Protein AF-W1WCJ5-F1 (afdb_monomer_lite)

Structure (mmCIF, N/CA/C/O backbone):
data_AF-W1WCJ5-F1
#
_entry.id   AF-W1WCJ5-F1
#
loop_
_atom_site.group_PDB
_atom_site.id
_atom_site.type_symbol
_atom_site.label_atom_id
_atom_site.label_alt_id
_atom_site.label_comp_id
_atom_site.label_asym_id
_atom_site.label_entity_id
_atom_site.label_seq_id
_atom_site.pdbx_PDB_ins_code
_atom_site.Cartn_x
_atom_site.Cartn_y
_atom_site.Cartn_z
_atom_site.occupancy
_atom_site.B_iso_or_equiv
_atom_site.auth_seq_id
_atom_site.auth_comp_id
_atom_site.auth_asym_id
_atom_site.auth_atom_id
_atom_site.pdbx_PDB_model_num
ATOM 1 N N . ASN A 1 1 ? 0.648 -8.656 -5.847 1.00 58.88 1 ASN A N 1
ATOM 2 C CA . ASN A 1 1 ? 1.957 -8.931 -6.466 1.00 58.88 1 ASN A CA 1
ATOM 3 C C . ASN A 1 1 ? 1.865 -8.508 -7.921 1.00 58.88 1 ASN A C 1
ATOM 5 O O . ASN A 1 1 ? 1.278 -9.245 -8.702 1.00 58.88 1 ASN A O 1
ATOM 9 N N . SER A 1 2 ? 2.379 -7.327 -8.270 1.00 72.00 2 SER A N 1
ATOM 10 C CA . SER A 1 2 ? 2.221 -6.733 -9.613 1.00 72.00 2 SER A CA 1
ATOM 11 C C . SER A 1 2 ? 3.246 -7.241 -10.641 1.00 72.00 2 SER A C 1
ATOM 13 O O . SER A 1 2 ? 3.485 -6.606 -11.655 1.00 72.00 2 SER A O 1
ATOM 15 N N . GLY A 1 3 ? 3.905 -8.375 -10.377 1.00 72.81 3 GLY A N 1
ATOM 16 C CA . GLY A 1 3 ? 4.822 -9.009 -11.331 1.00 72.81 3 GLY A CA 1
ATOM 17 C C . GLY A 1 3 ? 6.268 -8.502 -11.309 1.00 72.81 3 GLY A C 1
ATOM 18 O O . GLY A 1 3 ? 7.132 -9.214 -11.809 1.00 72.81 3 GLY A O 1
ATOM 19 N N . CYS A 1 4 ? 6.560 -7.371 -10.657 1.00 82.38 4 CYS A N 1
ATOM 20 C CA . CYS A 1 4 ? 7.896 -6.761 -10.607 1.00 82.38 4 CYS A CA 1
ATOM 21 C C . CYS A 1 4 ? 8.985 -7.694 -10.044 1.00 82.38 4 CYS A C 1
ATOM 23 O O . CYS A 1 4 ? 8.966 -8.059 -8.864 1.00 82.38 4 CYS A O 1
ATOM 25 N N . LEU A 1 5 ? 9.960 -8.055 -10.886 1.00 79.19 5 LEU A N 1
ATOM 26 C CA . LEU A 1 5 ? 11.051 -8.975 -10.546 1.00 79.19 5 LEU A CA 1
ATOM 27 C C . LEU A 1 5 ? 12.005 -8.381 -9.504 1.00 79.19 5 LEU A C 1
ATOM 29 O O . LEU A 1 5 ? 12.366 -9.070 -8.550 1.00 79.19 5 LEU A O 1
ATOM 33 N N . TYR A 1 6 ? 12.335 -7.094 -9.630 1.00 82.06 6 TYR A N 1
ATOM 34 C CA . TYR A 1 6 ? 13.106 -6.360 -8.626 1.00 82.06 6 TYR A CA 1
ATOM 35 C C . TYR A 1 6 ? 12.425 -6.353 -7.248 1.00 82.06 6 TYR A C 1
ATOM 37 O O . TYR A 1 6 ? 13.059 -6.600 -6.227 1.00 82.06 6 TYR A O 1
ATOM 45 N N . CYS A 1 7 ? 11.113 -6.119 -7.178 1.00 80.38 7 CYS A N 1
ATOM 46 C CA . CYS A 1 7 ? 10.415 -6.137 -5.892 1.00 80.38 7 CYS A CA 1
ATOM 47 C C . CYS A 1 7 ? 10.343 -7.552 -5.300 1.00 80.38 7 CYS A C 1
ATOM 49 O O . CYS A 1 7 ? 10.479 -7.704 -4.088 1.00 80.38 7 CYS A O 1
ATOM 51 N N . LYS A 1 8 ? 10.1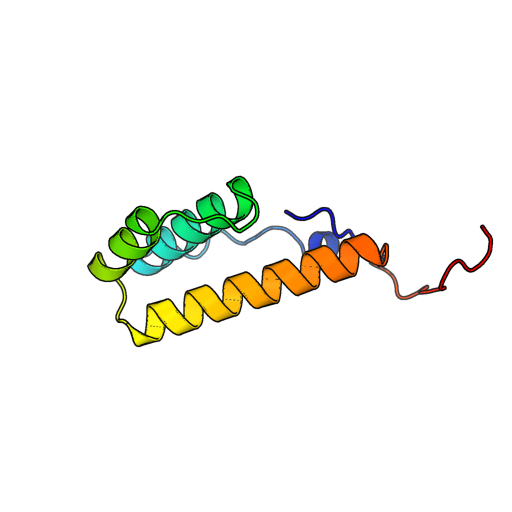86 -8.590 -6.134 1.00 82.12 8 LYS A N 1
ATOM 52 C CA . LYS A 1 8 ? 10.200 -9.995 -5.690 1.00 82.12 8 LYS A CA 1
ATOM 53 C C . LYS A 1 8 ? 11.554 -10.427 -5.118 1.00 82.12 8 LYS A C 1
ATOM 55 O O . LYS A 1 8 ? 11.575 -11.265 -4.218 1.00 82.12 8 LYS A O 1
ATOM 60 N N . SER A 1 9 ? 12.671 -9.870 -5.596 1.00 82.44 9 SER A N 1
ATOM 61 C CA . SER A 1 9 ? 14.003 -10.226 -5.083 1.00 82.44 9 SER A CA 1
ATOM 62 C C . SER A 1 9 ? 14.253 -9.747 -3.651 1.00 82.44 9 SER A C 1
ATOM 64 O O . SER A 1 9 ? 15.123 -10.295 -2.979 1.00 82.44 9 SER A O 1
ATOM 66 N N . LYS A 1 10 ? 13.449 -8.800 -3.142 1.00 80.69 10 LYS A N 1
ATOM 67 C CA . LYS A 1 10 ? 13.500 -8.347 -1.740 1.00 80.69 10 LYS A CA 1
ATOM 68 C C . LYS A 1 10 ? 13.069 -9.424 -0.730 1.00 80.69 10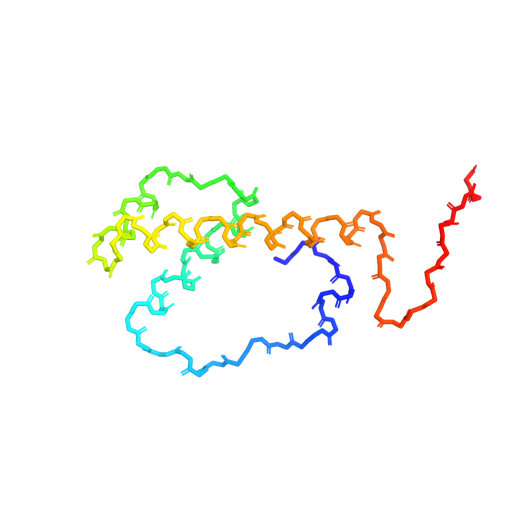 LYS A C 1
ATOM 70 O O . LYS A 1 10 ? 13.228 -9.227 0.470 1.00 80.69 10 LYS A O 1
ATOM 75 N N . GLY A 1 11 ? 12.566 -10.566 -1.202 1.00 79.25 11 GLY A N 1
ATOM 76 C CA . GLY A 1 11 ? 12.242 -11.728 -0.380 1.00 79.25 11 GLY A CA 1
ATOM 77 C C . GLY A 1 11 ? 10.768 -11.819 0.013 1.00 79.25 11 GLY A C 1
ATOM 78 O O . GLY A 1 11 ? 9.921 -11.044 -0.433 1.00 79.25 11 GLY A O 1
ATOM 79 N N . LYS A 1 12 ? 10.447 -12.832 0.826 1.00 79.00 12 LYS A N 1
ATOM 80 C CA . LYS A 1 12 ? 9.084 -13.070 1.319 1.00 79.00 12 LYS A CA 1
ATOM 81 C C . LYS A 1 12 ? 8.822 -12.274 2.605 1.00 79.00 12 LYS A C 1
ATOM 83 O O . LYS A 1 12 ? 9.738 -12.150 3.420 1.00 79.00 12 LYS A O 1
ATOM 88 N N . PRO A 1 13 ? 7.582 -11.803 2.833 1.00 77.75 13 PRO A N 1
ATOM 89 C CA . PRO A 1 13 ? 7.204 -11.182 4.096 1.00 77.75 13 PRO A CA 1
ATOM 90 C C . PRO A 1 13 ? 7.471 -12.118 5.277 1.00 77.75 13 PRO A C 1
ATOM 92 O O . PRO A 1 13 ? 7.169 -13.313 5.226 1.00 77.75 13 PRO A O 1
ATOM 95 N N . ASN A 1 14 ? 8.021 -11.566 6.354 1.00 78.88 14 ASN A N 1
ATOM 96 C CA . ASN A 1 14 ? 8.174 -12.283 7.610 1.00 78.88 14 ASN A CA 1
ATOM 97 C C . ASN A 1 14 ? 6.846 -12.254 8.385 1.00 78.88 14 ASN A C 1
ATOM 99 O O . ASN A 1 14 ? 6.275 -11.184 8.574 1.00 78.88 14 ASN A O 1
ATOM 103 N N . LYS A 1 15 ? 6.376 -13.403 8.881 1.00 80.00 15 LYS A N 1
ATOM 104 C CA . LYS A 1 15 ? 5.117 -13.550 9.639 1.00 80.00 15 LYS A CA 1
ATOM 105 C C . LYS A 1 15 ? 5.223 -13.077 11.102 1.00 80.00 15 LYS A C 1
ATOM 107 O O . LYS A 1 15 ? 4.644 -13.684 11.994 1.00 80.00 15 LYS A O 1
ATOM 112 N N . LYS A 1 16 ? 6.008 -12.030 11.363 1.00 88.25 16 LYS A N 1
ATOM 113 C CA . LYS A 1 16 ? 6.257 -11.508 12.719 1.00 88.25 16 LYS A CA 1
ATOM 114 C C . LYS A 1 16 ? 5.074 -10.732 13.293 1.00 88.25 16 LYS A C 1
ATOM 116 O O . LYS A 1 16 ? 4.923 -10.683 14.508 1.00 88.25 16 LYS A O 1
ATOM 121 N N . PHE A 1 17 ? 4.256 -10.131 12.437 1.00 88.19 17 PHE A N 1
ATOM 122 C CA . PHE A 1 17 ? 3.118 -9.327 12.863 1.00 88.19 17 PHE A CA 1
ATOM 123 C C . PHE A 1 17 ? 1.903 -10.217 13.110 1.00 88.19 17 PHE A C 1
ATOM 125 O O . PHE A 1 17 ? 1.419 -10.883 12.196 1.00 88.19 17 PHE A O 1
ATOM 132 N N . THR A 1 18 ? 1.461 -10.257 14.364 1.00 90.44 18 THR A N 1
ATOM 133 C CA . THR A 1 18 ? 0.379 -11.137 14.835 1.00 90.44 18 THR A CA 1
ATOM 134 C C . THR A 1 18 ? -0.647 -10.407 15.700 1.00 90.44 18 THR A C 1
ATOM 136 O O . THR A 1 18 ? -1.650 -11.008 16.074 1.00 90.44 18 THR A O 1
ATOM 139 N N . ASP A 1 19 ? -0.428 -9.124 16.001 1.00 94.88 19 ASP A N 1
ATOM 140 C CA . ASP A 1 19 ? -1.411 -8.294 16.688 1.00 94.88 19 ASP A CA 1
ATOM 141 C C . ASP A 1 19 ? -2.592 -7.954 15.768 1.00 94.88 19 ASP A C 1
ATOM 143 O O . ASP A 1 19 ? -2.470 -7.920 14.541 1.00 94.88 19 ASP A O 1
ATOM 147 N N . GLU A 1 20 ? -3.746 -7.694 16.379 1.00 94.00 20 GLU A N 1
ATOM 148 C CA . GLU A 1 20 ? -5.009 -7.455 15.678 1.00 94.00 20 GLU A CA 1
ATOM 149 C C . GLU A 1 20 ? -4.906 -6.328 14.644 1.00 94.00 20 GLU A C 1
ATOM 151 O O . GLU A 1 20 ? -5.322 -6.508 13.498 1.00 94.00 20 GLU A O 1
ATOM 156 N N . LYS A 1 21 ? -4.307 -5.190 15.019 1.00 95.25 21 LYS A N 1
ATOM 157 C CA . LYS A 1 21 ? -4.185 -4.028 14.131 1.00 95.25 21 LYS A CA 1
ATOM 158 C C . LYS A 1 21 ? -3.357 -4.381 12.897 1.00 95.25 21 LYS A C 1
ATOM 160 O O . LYS A 1 21 ? -3.792 -4.118 11.776 1.00 95.25 21 LYS A O 1
ATOM 165 N N . SER A 1 22 ? -2.218 -5.048 13.080 1.00 94.44 22 SER A N 1
ATOM 166 C CA . SER A 1 22 ? -1.408 -5.525 11.959 1.00 94.44 22 SER A CA 1
ATOM 167 C C . SER A 1 22 ? -2.157 -6.508 11.059 1.00 94.44 22 SER A C 1
ATOM 169 O O . SER A 1 22 ? -2.066 -6.402 9.837 1.00 94.44 22 SER A O 1
ATOM 171 N N . LEU A 1 23 ? -2.908 -7.454 11.631 1.00 94.44 23 LEU A N 1
ATOM 172 C CA . LEU A 1 23 ? -3.668 -8.441 10.857 1.00 94.44 23 LEU A CA 1
ATOM 173 C C . LEU A 1 23 ? -4.778 -7.790 10.022 1.00 94.44 23 LEU A C 1
ATOM 175 O O . LEU A 1 23 ? -4.961 -8.165 8.864 1.00 94.44 23 LEU A O 1
ATOM 179 N N . VAL A 1 24 ? -5.469 -6.785 10.568 1.00 95.50 24 VAL A N 1
ATOM 180 C CA . VAL A 1 24 ? -6.469 -5.991 9.836 1.00 95.50 24 VAL A CA 1
ATOM 181 C C . VAL A 1 24 ? -5.823 -5.252 8.659 1.00 95.50 24 VAL A C 1
ATOM 183 O O . VAL A 1 24 ? -6.327 -5.333 7.537 1.00 95.50 24 VAL A O 1
ATOM 186 N N . CYS A 1 25 ? -4.673 -4.603 8.873 1.00 95.81 25 CYS A N 1
ATOM 187 C CA . CYS A 1 25 ? -3.924 -3.937 7.803 1.00 95.81 25 CYS A CA 1
ATOM 188 C C . CYS A 1 25 ? -3.468 -4.920 6.713 1.00 95.81 25 CYS A C 1
ATOM 190 O O . CYS A 1 25 ? -3.630 -4.641 5.526 1.00 95.81 25 CYS A O 1
ATOM 192 N N . ILE A 1 26 ? -2.926 -6.081 7.098 1.00 93.69 26 ILE A N 1
ATOM 193 C CA . ILE A 1 26 ? -2.496 -7.128 6.157 1.00 93.69 26 ILE A CA 1
ATOM 194 C C . ILE A 1 26 ? -3.688 -7.624 5.333 1.00 93.69 26 ILE A C 1
ATOM 196 O O . ILE A 1 26 ? -3.602 -7.666 4.107 1.00 93.69 26 ILE A O 1
ATOM 200 N N . GLY A 1 27 ? -4.817 -7.922 5.983 1.00 93.31 27 GLY A N 1
ATOM 201 C CA . GLY A 1 27 ? -6.034 -8.359 5.301 1.00 93.31 27 GLY A CA 1
ATOM 202 C C . GLY A 1 27 ? -6.555 -7.320 4.305 1.00 93.31 27 GLY A C 1
ATOM 203 O O . GLY A 1 27 ? -6.935 -7.670 3.188 1.00 93.31 27 GLY A O 1
ATOM 204 N N . PHE A 1 28 ? -6.506 -6.033 4.660 1.00 95.44 28 PHE A N 1
ATOM 205 C CA . PHE A 1 28 ? -6.841 -4.954 3.731 1.00 95.44 28 PHE A CA 1
ATOM 206 C C . PHE A 1 28 ? -5.914 -4.930 2.510 1.00 95.44 28 PHE A C 1
ATOM 208 O O . PHE A 1 28 ? -6.396 -4.828 1.381 1.00 95.44 28 PHE A O 1
ATOM 215 N N . VAL A 1 29 ? -4.598 -5.053 2.711 1.00 93.50 29 VAL A N 1
ATOM 216 C CA . VAL A 1 29 ? -3.619 -5.085 1.612 1.00 93.50 29 VAL A CA 1
ATOM 217 C C . VAL A 1 29 ? -3.863 -6.273 0.685 1.00 93.50 29 VAL A C 1
ATOM 219 O O . VAL A 1 29 ? -3.799 -6.115 -0.536 1.00 93.50 29 VAL A O 1
ATOM 222 N N . ASP A 1 30 ? -4.188 -7.442 1.234 1.00 91.31 30 ASP A N 1
ATOM 223 C CA . ASP A 1 30 ? -4.511 -8.627 0.440 1.00 91.31 30 ASP A CA 1
ATOM 224 C C . ASP A 1 30 ? -5.750 -8.391 -0.439 1.00 91.31 30 ASP A C 1
ATOM 226 O O . ASP A 1 30 ? -5.719 -8.679 -1.642 1.00 91.31 30 ASP A O 1
ATOM 230 N N . VAL A 1 31 ? -6.807 -7.778 0.115 1.00 93.25 31 VAL A N 1
ATOM 231 C CA . VAL A 1 31 ? -7.992 -7.376 -0.660 1.00 93.25 31 VAL A CA 1
ATOM 232 C C . VAL A 1 31 ? -7.618 -6.352 -1.732 1.00 93.25 31 VAL A C 1
ATOM 234 O O . VAL A 1 31 ? -7.920 -6.581 -2.904 1.00 93.25 31 VAL A O 1
ATOM 237 N N . TYR A 1 32 ? -6.907 -5.280 -1.373 1.00 93.00 32 TYR A N 1
ATOM 238 C CA . TYR A 1 32 ? -6.453 -4.239 -2.303 1.00 93.00 32 TYR A CA 1
ATOM 239 C C . TYR A 1 32 ? -5.708 -4.828 -3.501 1.00 93.00 32 TYR A C 1
ATOM 241 O O . TYR A 1 32 ? -6.002 -4.511 -4.654 1.00 93.00 32 TYR A O 1
ATOM 249 N N . VAL A 1 33 ? -4.766 -5.734 -3.241 1.00 89.50 33 VAL A N 1
ATOM 250 C CA . VAL A 1 33 ? -3.979 -6.395 -4.281 1.00 89.50 33 VAL A CA 1
ATOM 251 C C . VAL A 1 33 ? -4.846 -7.319 -5.136 1.00 89.50 33 VAL A C 1
ATOM 253 O O . VAL A 1 33 ? -4.695 -7.318 -6.358 1.00 89.50 33 VAL A O 1
ATOM 256 N N . SER A 1 34 ? -5.743 -8.100 -4.523 1.00 88.94 34 SER A N 1
ATOM 257 C CA . SER A 1 34 ? -6.635 -9.017 -5.249 1.00 88.94 34 SER A CA 1
ATOM 258 C C . SER A 1 34 ? -7.600 -8.286 -6.189 1.00 88.94 34 SER A C 1
ATOM 260 O O . SER A 1 34 ? -7.911 -8.794 -7.263 1.00 88.94 34 SER A O 1
ATOM 262 N N . GLN A 1 35 ? -7.999 -7.065 -5.820 1.00 90.44 35 GLN A N 1
ATOM 263 C CA . GLN A 1 35 ? -8.910 -6.211 -6.581 1.00 90.44 35 GLN A CA 1
ATOM 264 C C . GLN A 1 35 ? -8.182 -5.182 -7.460 1.00 90.44 35 GLN A C 1
ATOM 266 O O . GLN A 1 35 ? -8.810 -4.267 -7.986 1.00 90.44 35 GLN A O 1
ATOM 271 N N . LYS A 1 36 ? -6.856 -5.300 -7.629 1.00 86.94 36 LYS A N 1
ATOM 272 C CA . LYS A 1 36 ? -6.040 -4.382 -8.452 1.00 86.94 36 LYS A CA 1
ATOM 273 C C . LYS A 1 36 ? -6.260 -2.901 -8.096 1.00 86.94 36 LYS A C 1
ATOM 275 O O . LYS A 1 36 ? -6.455 -2.059 -8.966 1.00 86.94 36 LYS A O 1
ATOM 280 N N . GLY A 1 37 ? -6.302 -2.607 -6.799 1.00 86.31 37 GLY A N 1
ATOM 281 C CA . GLY A 1 37 ? -6.515 -1.262 -6.263 1.00 86.31 37 GLY A CA 1
ATOM 282 C C . GLY A 1 37 ? -7.967 -0.777 -6.247 1.00 86.31 37 GLY A C 1
ATOM 283 O O . GLY A 1 37 ? -8.241 0.274 -5.673 1.00 86.31 37 GLY A O 1
ATOM 284 N N . GLN A 1 38 ? -8.920 -1.535 -6.798 1.00 87.94 38 GLN A N 1
ATOM 285 C CA . GLN A 1 38 ? -10.343 -1.188 -6.753 1.00 87.94 38 GLN A CA 1
ATOM 286 C C . GLN A 1 38 ? -10.987 -1.704 -5.466 1.00 87.94 38 GLN A C 1
ATOM 288 O O . GLN A 1 38 ? -11.626 -2.754 -5.438 1.00 87.94 38 GLN A O 1
ATOM 293 N N . VAL A 1 39 ? -10.798 -0.976 -4.369 1.00 87.62 39 VAL A N 1
ATOM 294 C CA . VAL A 1 39 ? -11.327 -1.384 -3.065 1.00 87.62 39 VAL A CA 1
ATOM 295 C C . VAL A 1 39 ? -12.692 -0.739 -2.798 1.00 87.62 39 VAL A C 1
ATOM 297 O O . VAL A 1 39 ? -12.787 0.488 -2.790 1.00 87.62 39 VAL A O 1
ATOM 300 N N . PRO A 1 40 ? -13.756 -1.526 -2.536 1.00 88.81 40 PRO A N 1
ATOM 301 C CA . PRO A 1 40 ? -15.057 -0.983 -2.157 1.00 88.81 40 PRO A CA 1
ATOM 302 C C . PRO A 1 40 ? -14.988 -0.186 -0.852 1.00 88.81 40 PRO A C 1
ATOM 304 O O . PRO A 1 40 ? -14.299 -0.594 0.086 1.00 88.81 40 PRO A O 1
ATOM 307 N N . GLN A 1 41 ? -15.796 0.873 -0.740 1.00 89.94 41 GLN A N 1
ATOM 308 C CA . GLN A 1 41 ? -15.868 1.706 0.469 1.00 89.94 41 GLN A CA 1
ATOM 309 C C . GLN A 1 41 ? -16.174 0.894 1.736 1.00 89.94 41 GLN A C 1
ATOM 311 O O . GLN A 1 41 ? -15.648 1.196 2.804 1.00 89.94 41 GLN A O 1
ATOM 316 N N . SER A 1 42 ? -16.974 -0.170 1.623 1.00 91.25 42 SER A N 1
ATOM 317 C CA . SER A 1 42 ? -17.270 -1.083 2.733 1.00 91.25 42 SER A CA 1
ATOM 318 C C . SER A 1 42 ? -16.014 -1.737 3.317 1.00 91.25 42 SER A C 1
ATOM 320 O O . SER A 1 42 ? -15.950 -1.965 4.519 1.00 91.25 42 SER A O 1
ATOM 322 N N . THR 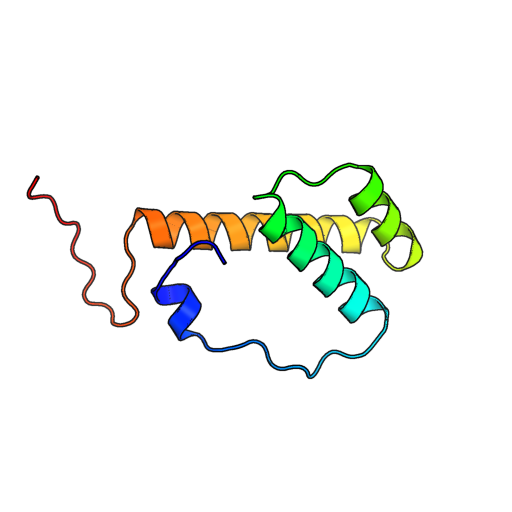A 1 43 ? -14.991 -1.995 2.499 1.00 91.38 43 THR A N 1
ATOM 323 C CA . THR A 1 43 ? -13.709 -2.553 2.955 1.00 91.38 43 THR A CA 1
ATOM 324 C C . THR A 1 43 ? -12.922 -1.518 3.757 1.00 91.38 43 THR A C 1
ATOM 326 O O . THR A 1 43 ? -12.326 -1.852 4.775 1.00 91.38 43 THR A O 1
ATOM 329 N N . ILE A 1 44 ? -12.963 -0.246 3.344 1.00 92.19 44 ILE A N 1
ATOM 330 C CA . ILE A 1 44 ? -12.328 0.859 4.080 1.00 92.19 44 ILE A CA 1
ATOM 331 C C . ILE A 1 44 ? -13.051 1.087 5.414 1.00 92.19 44 ILE A C 1
ATOM 333 O O . ILE A 1 44 ? -12.403 1.268 6.438 1.00 92.19 44 ILE A O 1
ATOM 337 N N . GLN A 1 45 ? -14.384 0.986 5.443 1.00 93.88 45 GLN A N 1
ATOM 338 C CA . GLN A 1 45 ? -15.172 1.089 6.680 1.00 93.88 45 GLN A CA 1
ATOM 339 C C . GLN A 1 45 ? -14.837 -0.000 7.710 1.00 93.88 45 GLN A C 1
ATOM 341 O O . GLN A 1 45 ? -15.041 0.200 8.901 1.00 93.88 45 GLN A O 1
ATOM 346 N N . VAL A 1 46 ? -14.317 -1.160 7.297 1.00 93.69 46 VAL A N 1
ATOM 347 C CA . VAL A 1 46 ? -13.860 -2.176 8.259 1.00 93.69 46 VAL A CA 1
ATOM 348 C C . VAL A 1 46 ? -12.632 -1.690 9.034 1.00 93.69 46 VAL A C 1
ATOM 350 O O . VAL A 1 46 ? -12.522 -1.993 10.221 1.00 93.69 46 VAL A O 1
ATOM 353 N N . LEU A 1 47 ? -11.752 -0.895 8.412 1.00 96.62 47 LEU A N 1
ATOM 354 C CA . LEU A 1 47 ? -10.541 -0.377 9.057 1.00 96.62 47 LEU A CA 1
ATOM 355 C C . LEU A 1 47 ? -10.857 0.545 10.238 1.00 96.62 47 LEU A C 1
ATOM 357 O O . LEU A 1 47 ? -10.136 0.522 11.232 1.00 96.62 47 LEU A O 1
ATOM 361 N N . THR A 1 48 ? -11.959 1.299 10.174 1.00 95.88 48 THR A N 1
ATOM 362 C CA . THR A 1 48 ? -12.346 2.267 11.219 1.00 95.88 48 THR A CA 1
ATOM 363 C C . THR A 1 48 ? -12.688 1.604 12.556 1.00 95.88 48 THR A C 1
ATOM 365 O O . THR A 1 48 ? -12.863 2.291 13.556 1.00 95.88 48 THR A O 1
ATOM 368 N N . LYS A 1 49 ? -12.812 0.270 12.597 1.00 95.88 49 LYS A N 1
ATOM 369 C CA . LYS A 1 49 ? -13.022 -0.492 13.837 1.00 95.88 49 LYS A CA 1
ATOM 370 C C . LYS A 1 49 ? -11.751 -0.636 14.674 1.00 95.88 49 LYS A C 1
ATOM 372 O O . LYS A 1 49 ? -11.850 -0.907 15.866 1.00 95.88 49 LYS A O 1
ATOM 377 N N . THR A 1 50 ? -10.580 -0.477 14.058 1.00 96.69 50 THR A N 1
ATOM 378 C CA . THR A 1 50 ? -9.283 -0.781 14.685 1.00 96.69 50 THR A CA 1
ATOM 379 C C . THR A 1 50 ? -8.254 0.335 14.472 1.00 96.69 50 THR A C 1
ATOM 381 O O . THR A 1 50 ? -7.327 0.473 15.270 1.00 96.69 50 THR A O 1
ATOM 384 N N . LEU A 1 51 ? -8.404 1.136 13.413 1.00 97.56 51 LEU A N 1
ATOM 385 C CA . LEU A 1 51 ? -7.520 2.241 13.051 1.00 97.56 51 LEU A CA 1
ATOM 386 C C . LEU A 1 51 ? -8.220 3.591 13.241 1.00 97.56 51 LEU A C 1
ATOM 388 O O . LEU A 1 51 ? -9.432 3.715 13.067 1.00 97.56 51 LEU A O 1
ATOM 392 N N . THR A 1 52 ? -7.423 4.612 13.538 1.00 97.81 52 THR A N 1
ATOM 393 C CA . THR A 1 52 ? -7.825 6.023 13.469 1.00 97.81 52 THR A CA 1
ATOM 394 C C . THR A 1 52 ? -7.877 6.519 12.022 1.00 97.81 52 THR A C 1
ATOM 396 O O . THR A 1 52 ? -7.237 5.948 11.139 1.00 97.81 52 THR A O 1
ATOM 399 N N . ASP A 1 53 ? -8.573 7.632 11.775 1.00 96.94 53 ASP A N 1
ATOM 400 C CA . ASP A 1 53 ? -8.652 8.238 10.437 1.00 96.94 53 ASP A CA 1
ATOM 401 C C . ASP A 1 53 ? -7.268 8.561 9.853 1.00 96.94 53 ASP A C 1
ATOM 403 O O . ASP A 1 53 ? -7.026 8.336 8.667 1.00 96.94 53 ASP A O 1
ATOM 407 N N . LEU A 1 54 ? -6.335 9.032 10.689 1.00 98.19 54 LEU A N 1
ATOM 408 C CA . LEU A 1 54 ? -4.965 9.321 10.266 1.00 98.19 54 LEU A CA 1
ATOM 409 C C . LEU A 1 54 ? -4.226 8.045 9.844 1.00 98.19 54 LEU A C 1
ATOM 411 O O . LEU A 1 54 ? -3.651 8.008 8.759 1.00 98.19 54 LEU A O 1
ATOM 415 N N . GLU A 1 55 ? -4.298 6.983 10.651 1.00 97.94 55 GLU A N 1
ATOM 416 C CA . GLU A 1 55 ? -3.685 5.688 10.321 1.00 97.94 55 GLU A CA 1
ATOM 417 C C . GLU A 1 55 ? -4.279 5.091 9.036 1.00 97.94 55 GLU A C 1
ATOM 419 O O . GLU A 1 55 ? -3.561 4.481 8.245 1.00 97.94 55 GLU A O 1
ATOM 424 N N . ILE A 1 56 ? -5.582 5.279 8.794 1.00 97.19 56 ILE A N 1
ATOM 425 C CA . ILE A 1 56 ? -6.232 4.844 7.551 1.00 97.19 56 ILE A CA 1
ATOM 426 C C . ILE A 1 56 ? -5.663 5.613 6.359 1.00 97.19 56 ILE A C 1
ATOM 428 O O . ILE A 1 56 ? -5.303 4.996 5.357 1.00 97.19 56 ILE A O 1
ATOM 432 N N . VAL A 1 57 ? -5.547 6.939 6.453 1.00 97.06 57 VAL A N 1
ATOM 433 C CA . VAL A 1 57 ? -4.960 7.763 5.385 1.00 97.06 57 VAL A CA 1
ATOM 434 C C . VAL A 1 57 ? -3.517 7.342 5.101 1.00 97.06 57 VAL A C 1
ATOM 436 O O . VAL A 1 57 ? -3.153 7.167 3.936 1.00 97.06 57 VAL A O 1
ATOM 439 N N . GLU A 1 58 ? -2.714 7.118 6.140 1.00 97.56 58 GLU A N 1
ATOM 440 C CA . GLU A 1 58 ? -1.332 6.646 6.009 1.00 97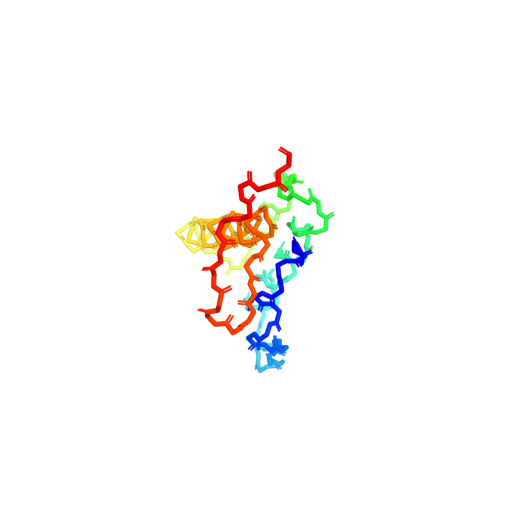.56 58 GLU A CA 1
ATOM 441 C C . GLU A 1 58 ? -1.256 5.267 5.344 1.00 97.56 58 GLU A C 1
ATOM 443 O O . GLU A 1 58 ? -0.471 5.080 4.411 1.00 97.56 58 GLU A O 1
ATOM 448 N N . LEU A 1 59 ? -2.101 4.317 5.760 1.00 97.12 59 LEU A N 1
ATOM 449 C CA . LEU A 1 59 ? -2.168 2.982 5.166 1.00 97.12 59 LEU A CA 1
ATOM 450 C C . LEU A 1 59 ? -2.547 3.054 3.682 1.00 97.12 59 LEU A C 1
ATOM 452 O O . LEU A 1 59 ? -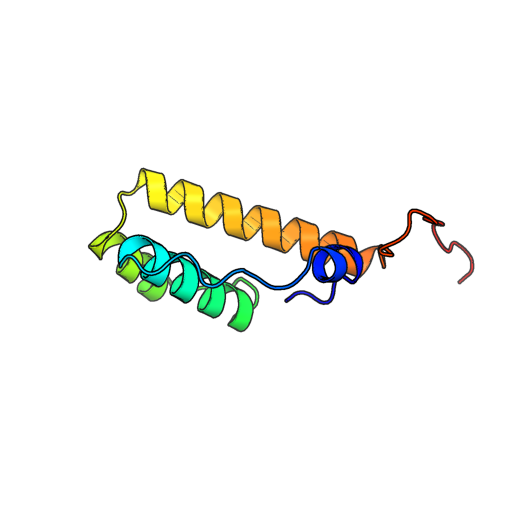1.872 2.453 2.844 1.00 97.12 59 LEU A O 1
ATOM 456 N N . LEU A 1 60 ? -3.601 3.800 3.341 1.00 95.62 60 LEU A N 1
ATOM 457 C CA . LEU A 1 60 ? -4.064 3.950 1.960 1.00 95.62 60 LEU A CA 1
ATOM 458 C C . LEU A 1 60 ? -2.992 4.591 1.078 1.00 95.62 60 LEU A C 1
ATOM 460 O O . LEU A 1 60 ? -2.723 4.089 -0.018 1.00 95.62 60 LEU A O 1
ATOM 464 N N . ALA A 1 61 ? -2.348 5.656 1.559 1.00 96.56 61 ALA A N 1
ATOM 465 C CA . ALA A 1 61 ? -1.251 6.298 0.850 1.00 96.56 61 ALA A CA 1
ATOM 466 C C . ALA A 1 61 ? -0.093 5.314 0.638 1.00 96.56 61 ALA A C 1
ATOM 468 O O . ALA A 1 61 ? 0.330 5.093 -0.499 1.00 96.56 61 ALA A O 1
ATOM 469 N N . PHE A 1 62 ? 0.376 4.662 1.704 1.00 95.94 62 PHE A N 1
ATOM 470 C CA . PHE A 1 62 ? 1.497 3.728 1.650 1.00 95.94 62 PHE A CA 1
ATOM 471 C C . PHE A 1 62 ? 1.260 2.589 0.652 1.00 95.94 62 PHE A C 1
ATOM 473 O O . PHE A 1 62 ? 2.124 2.291 -0.180 1.00 95.94 62 PHE A O 1
ATOM 480 N N . VAL A 1 63 ? 0.081 1.967 0.703 1.00 94.50 63 VAL A N 1
ATOM 481 C CA . VAL A 1 63 ? -0.277 0.844 -0.172 1.00 94.50 63 VAL A CA 1
ATOM 482 C C . VAL A 1 63 ? -0.395 1.298 -1.622 1.00 94.50 63 VAL A C 1
ATOM 484 O O . VAL A 1 63 ? 0.144 0.631 -2.507 1.00 94.50 63 VAL A O 1
ATOM 487 N N . SER A 1 64 ? -1.012 2.454 -1.869 1.00 94.06 64 SER A N 1
ATOM 488 C CA . SER A 1 64 ? -1.163 3.012 -3.217 1.00 94.06 64 SER A CA 1
ATOM 489 C C . SER A 1 64 ? 0.191 3.346 -3.847 1.00 94.06 64 SER A C 1
ATOM 491 O O . SER A 1 64 ? 0.478 2.912 -4.964 1.00 94.06 64 SER A O 1
ATOM 493 N N . PHE A 1 65 ? 1.070 4.040 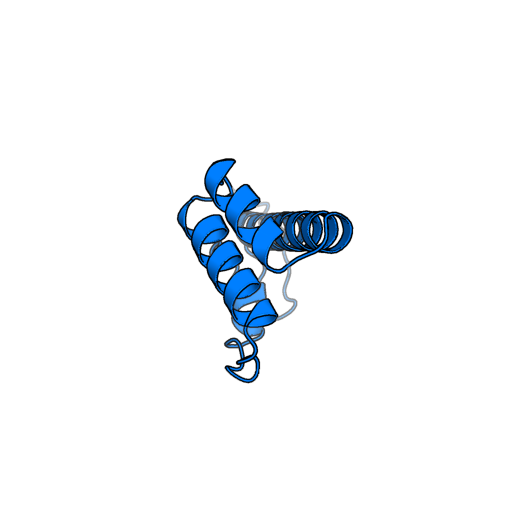-3.113 1.00 94.50 65 PHE A N 1
ATOM 494 C CA . PHE A 1 65 ? 2.423 4.357 -3.580 1.00 94.50 65 PHE A CA 1
ATOM 495 C C . PHE A 1 65 ? 3.247 3.094 -3.830 1.00 94.50 65 PHE A C 1
ATOM 497 O O . PHE A 1 65 ? 3.874 2.965 -4.881 1.00 94.50 65 PHE A O 1
ATOM 504 N N . THR A 1 66 ? 3.207 2.134 -2.905 1.00 92.12 66 THR A N 1
ATOM 505 C CA . THR A 1 66 ? 3.925 0.862 -3.051 1.00 92.12 66 THR A CA 1
ATOM 506 C C . THR A 1 66 ? 3.423 0.075 -4.262 1.00 92.12 66 THR A C 1
ATOM 508 O O . THR A 1 66 ? 4.220 -0.518 -4.991 1.00 92.12 66 THR A O 1
ATOM 511 N N . HIS A 1 67 ? 2.111 0.066 -4.505 1.00 90.94 67 HIS A N 1
ATOM 512 C CA . HIS A 1 67 ? 1.526 -0.600 -5.662 1.00 90.94 67 HIS A CA 1
ATOM 513 C C . HIS A 1 67 ? 1.963 0.058 -6.971 1.00 90.94 67 HIS A C 1
ATOM 515 O O . HIS A 1 67 ? 2.473 -0.637 -7.847 1.00 90.94 67 HIS A O 1
ATOM 521 N N . CYS A 1 68 ? 1.869 1.387 -7.057 1.00 91.69 68 CYS A N 1
ATOM 522 C CA . CYS A 1 68 ? 2.315 2.162 -8.213 1.00 91.69 68 CYS A CA 1
ATOM 523 C C . CYS A 1 68 ? 3.805 1.926 -8.515 1.00 91.69 68 CYS A C 1
ATOM 525 O O . CYS A 1 68 ? 4.175 1.656 -9.653 1.00 91.69 68 CYS A O 1
ATOM 527 N N . GLN A 1 69 ? 4.668 1.921 -7.494 1.00 89.81 69 GLN A N 1
ATOM 528 C CA . GLN A 1 69 ? 6.092 1.602 -7.656 1.00 89.81 69 GLN A CA 1
ATOM 529 C C . GLN A 1 69 ? 6.322 0.183 -8.197 1.00 89.81 69 GLN A C 1
ATOM 531 O O . GLN A 1 69 ? 7.214 -0.031 -9.019 1.00 89.81 69 GLN A O 1
ATOM 536 N N . GLN A 1 70 ? 5.536 -0.798 -7.743 1.00 88.56 70 GLN A N 1
ATOM 537 C CA . GLN A 1 70 ? 5.623 -2.169 -8.249 1.00 88.56 70 GLN A CA 1
ATOM 538 C C . GLN A 1 70 ? 5.138 -2.271 -9.695 1.00 88.56 70 GLN A C 1
ATOM 540 O O . GLN A 1 70 ? 5.783 -2.943 -10.494 1.00 88.56 70 GLN A O 1
ATOM 545 N N . GLU A 1 71 ? 4.033 -1.617 -10.047 1.00 89.88 71 GLU A N 1
ATOM 546 C CA . GLU A 1 71 ? 3.548 -1.569 -11.429 1.00 89.88 71 GLU A CA 1
ATOM 547 C C . GLU A 1 71 ? 4.551 -0.874 -12.342 1.00 89.88 71 GLU A C 1
ATOM 549 O O . GLU A 1 71 ? 4.911 -1.424 -13.378 1.00 89.88 71 GLU A O 1
ATOM 554 N N . PHE A 1 72 ? 5.092 0.268 -11.919 1.00 90.38 72 PHE A N 1
ATOM 555 C CA . PHE A 1 72 ? 6.159 0.961 -12.627 1.00 90.38 72 PHE A CA 1
ATOM 556 C C . PHE A 1 72 ? 7.364 0.050 -12.849 1.00 90.38 72 PHE A C 1
ATOM 558 O O . PHE A 1 72 ? 7.811 -0.124 -13.977 1.00 90.38 72 PHE A O 1
ATOM 565 N N . GLY A 1 73 ? 7.854 -0.612 -11.801 1.00 87.31 73 GLY A N 1
ATOM 566 C CA . GLY A 1 73 ? 8.978 -1.532 -11.940 1.00 87.31 73 GLY A CA 1
ATOM 567 C C . GLY A 1 73 ? 8.699 -2.708 -12.879 1.00 87.31 73 GLY A C 1
ATOM 568 O O . GLY A 1 73 ? 9.608 -3.156 -13.577 1.00 87.31 73 GLY A O 1
ATOM 569 N N . ALA A 1 74 ? 7.453 -3.187 -12.934 1.00 87.62 74 ALA A N 1
ATOM 570 C CA . ALA A 1 74 ? 7.031 -4.212 -13.881 1.00 87.62 74 ALA A CA 1
ATOM 571 C C . ALA A 1 74 ? 6.958 -3.680 -15.322 1.00 87.62 74 ALA A C 1
ATOM 573 O O . ALA A 1 74 ? 7.490 -4.333 -16.215 1.00 87.62 74 ALA A O 1
ATOM 574 N N . MET A 1 75 ? 6.378 -2.491 -15.540 1.00 89.00 75 MET A N 1
ATOM 575 C CA . MET A 1 75 ? 6.328 -1.818 -16.850 1.00 89.00 75 MET A CA 1
ATOM 576 C C . MET A 1 75 ? 7.726 -1.585 -17.415 1.00 89.00 75 MET A C 1
ATOM 578 O O . MET A 1 75 ? 7.977 -1.792 -18.596 1.00 89.00 75 MET A O 1
ATOM 582 N N . MET A 1 76 ? 8.651 -1.210 -16.539 1.00 86.00 76 MET A N 1
ATOM 583 C CA . MET A 1 76 ? 10.045 -0.994 -16.885 1.00 86.00 76 MET A CA 1
ATOM 584 C C . MET A 1 76 ? 10.819 -2.312 -17.054 1.00 86.00 76 MET A C 1
ATOM 586 O O . MET A 1 76 ? 11.919 -2.301 -17.584 1.00 86.00 76 MET A O 1
ATOM 590 N N . ASN A 1 77 ? 10.278 -3.463 -16.643 1.00 85.44 77 ASN A N 1
ATOM 591 C CA . ASN A 1 77 ? 10.996 -4.741 -16.591 1.00 85.44 77 ASN A CA 1
ATOM 592 C C . ASN A 1 77 ? 12.295 -4.659 -15.752 1.00 85.44 77 ASN A C 1
ATOM 594 O O . ASN A 1 77 ? 13.347 -5.183 -16.136 1.00 85.44 77 ASN A O 1
ATOM 598 N N . LEU A 1 78 ? 12.228 -3.988 -14.591 1.00 84.25 78 LEU A N 1
ATOM 599 C CA . LEU A 1 78 ? 13.368 -3.827 -13.682 1.00 84.25 78 LEU A CA 1
ATOM 600 C C . LEU A 1 78 ? 13.893 -5.186 -13.202 1.00 84.25 78 LEU A C 1
ATOM 602 O O . LEU A 1 78 ? 13.168 -5.973 -12.582 1.00 84.25 78 LEU A O 1
ATOM 606 N N . GLN A 1 79 ? 15.184 -5.423 -13.439 1.00 84.25 79 GLN A N 1
ATOM 607 C CA . GLN A 1 79 ? 15.875 -6.640 -13.025 1.00 84.25 79 GLN A CA 1
ATOM 608 C C . GLN A 1 79 ? 16.458 -6.512 -11.602 1.00 84.25 79 GLN A C 1
ATOM 610 O O . GLN A 1 79 ? 16.817 -5.414 -11.180 1.00 84.25 79 GLN A O 1
ATOM 615 N N . PRO A 1 80 ? 16.590 -7.621 -10.849 1.00 77.75 80 PRO A N 1
ATOM 616 C CA . PRO A 1 80 ? 17.169 -7.626 -9.499 1.00 77.75 80 PRO A CA 1
ATOM 617 C C . PRO A 1 80 ? 18.630 -7.162 -9.407 1.00 77.75 80 PRO A C 1
ATOM 619 O O . PRO A 1 80 ? 19.040 -6.631 -8.379 1.00 77.75 80 PRO A O 1
ATOM 622 N N . SER A 1 81 ? 19.415 -7.388 -10.461 1.00 71.50 81 SER A N 1
ATOM 623 C CA . SER A 1 81 ? 20.797 -6.923 -10.609 1.00 71.50 81 SER A CA 1
ATOM 624 C C . SER A 1 81 ? 20.809 -5.694 -11.516 1.00 71.50 81 SER A C 1
ATOM 626 O O . SER A 1 81 ? 20.214 -5.755 -12.589 1.00 71.50 81 SER A O 1
ATOM 628 N N . ASN A 1 82 ? 21.490 -4.619 -11.113 1.00 60.81 82 ASN A N 1
ATOM 629 C CA . ASN A 1 82 ? 21.532 -3.285 -11.743 1.00 60.81 82 ASN A CA 1
ATOM 630 C C . ASN A 1 82 ? 22.093 -3.203 -13.190 1.00 60.81 82 ASN A C 1
ATOM 632 O O . ASN A 1 82 ? 22.760 -2.238 -13.548 1.00 60.81 82 ASN A O 1
ATOM 636 N N . ASN A 1 83 ? 21.779 -4.145 -14.074 1.00 55.34 83 ASN A N 1
ATOM 637 C CA . ASN A 1 83 ? 22.039 -4.027 -15.507 1.00 55.34 83 ASN A CA 1
ATOM 638 C C . ASN A 1 83 ? 20.798 -3.446 -16.195 1.00 55.34 83 ASN A C 1
ATOM 640 O O . ASN A 1 83 ? 20.169 -4.096 -17.029 1.00 55.34 83 ASN A O 1
ATOM 644 N N . TRP A 1 84 ? 20.408 -2.233 -15.798 1.00 54.78 84 TRP A N 1
ATOM 645 C CA . TRP A 1 84 ? 19.338 -1.504 -16.472 1.00 54.78 84 TRP A CA 1
ATOM 646 C C . TRP A 1 84 ? 19.813 -1.057 -17.858 1.00 54.78 84 TRP A C 1
ATOM 648 O O . TRP A 1 84 ? 20.741 -0.256 -17.972 1.00 54.78 84 TRP A O 1
ATOM 658 N N . LYS A 1 85 ? 19.156 -1.548 -18.910 1.00 57.31 85 LYS A N 1
ATOM 659 C CA . LYS A 1 85 ? 19.206 -0.963 -20.251 1.00 57.31 85 LYS A CA 1
ATOM 660 C C . LYS A 1 85 ? 17.770 -0.728 -20.700 1.00 57.31 85 LYS A C 1
ATOM 662 O O . LYS A 1 85 ? 16.982 -1.670 -20.710 1.00 57.31 85 LYS A O 1
ATOM 667 N N . PHE A 1 86 ? 17.436 0.507 -21.069 1.00 54.94 86 PHE A N 1
ATOM 668 C CA . PHE A 1 86 ? 16.243 0.740 -21.880 1.00 54.94 86 PHE A CA 1
ATOM 669 C C . PHE A 1 86 ? 16.446 -0.029 -23.185 1.00 54.94 86 PHE A C 1
ATOM 671 O O . PHE A 1 86 ? 17.380 0.271 -23.927 1.00 54.94 86 PHE A O 1
ATOM 678 N N . ASN A 1 87 ? 15.637 -1.058 -23.425 1.00 55.47 87 ASN A N 1
ATOM 679 C CA . ASN A 1 87 ? 15.681 -1.774 -24.689 1.00 55.47 87 ASN A CA 1
ATOM 680 C C . ASN A 1 87 ? 14.950 -0.914 -25.724 1.00 55.47 87 ASN A C 1
ATOM 682 O O . ASN A 1 87 ? 13.724 -0.934 -25.789 1.00 55.47 87 ASN A O 1
ATOM 686 N N . THR A 1 88 ? 15.700 -0.079 -26.442 1.00 57.09 88 THR A N 1
ATOM 687 C CA . THR A 1 88 ? 15.178 0.782 -27.514 1.00 57.09 88 THR A CA 1
ATOM 688 C C . THR A 1 88 ? 15.020 0.043 -28.839 1.00 57.09 88 THR A C 1
ATOM 690 O O . THR A 1 88 ? 14.555 0.642 -29.801 1.00 57.09 88 THR A O 1
ATOM 693 N N . ASP A 1 89 ? 15.382 -1.239 -28.889 1.00 51.12 89 ASP A N 1
ATOM 694 C CA . ASP A 1 89 ? 15.331 -2.040 -30.105 1.00 51.12 89 ASP A CA 1
ATOM 695 C C . ASP A 1 89 ? 14.009 -2.824 -30.138 1.00 51.12 89 ASP A C 1
ATOM 697 O O . ASP A 1 89 ? 13.929 -3.991 -29.739 1.00 51.12 89 ASP A O 1
ATOM 701 N N . GLN A 1 90 ? 12.955 -2.130 -30.573 1.00 44.50 90 GLN A N 1
ATOM 702 C CA . GLN A 1 90 ? 11.747 -2.706 -31.167 1.00 44.50 90 GLN A CA 1
ATOM 703 C C . GLN A 1 90 ? 11.605 -2.182 -32.592 1.00 44.50 90 GLN A C 1
ATOM 705 O O . GLN A 1 90 ? 11.781 -0.957 -32.780 1.00 44.50 90 GLN A O 1
#

InterPro domains:
  IPR029032 AhpD-like [G3DSA:1.20.1290.10] (1-88)
  IPR029032 AhpD-like [SSF69118] (3-80)

Organism: NCBI:txid408170

Secondary structure (DSSP, 8-state):
----HHHHHT-PPPTT--SHHHHHHHHHHHHHHHTTT---HHHHHHHTTTS-HHHHHHHHHHHHHHHHHHHHHHHTT--SSS--------

Radius of gyration: 15.85 Å; chains: 1; bounding box: 39×23×48 Å

Foldseek 3Di:
DLQQQQVPVVDDDDPPDDDPLVVLLVVLLVQCVVVVNPDDVVSLVVNVVPDDPVVSVVSNVVSVVVSVVRNVSVVLNPHNDPPRDDPPPD

pLDDT: mean 85.81, std 12.65, range [44.5, 98.19]

Sequence (90 aa):
NSGCLYCKSKGKPNKKFTDEKSLVCIGFVDVYVSQKGQVPQSTIQVLTKTLTDLEIVELLAFVSFTHCQQEFGAMMNLQPSNNWKFNTDQ